Protein AF-U2KXA3-F1 (afdb_monomer_lite)

Foldseek 3Di:
DDDDALAPQDNDDALVCCVVQDKDWDDDDQKTKIWGHDQWTKIWIARHPDDPVPTDTPDIDTFGSDNVSVSVVRVVVVVVHPPDD

Secondary structure (DSSP, 8-state):
--SS-S-SSS-PPPHHHHHTT--EEEEETTEEEEEE-SSEEEEEEE-SSS-TTTS---EEEEEESSHHHHHHHHHHHHHTS-S--

pLDDT: mean 89.23, std 11.52, range [40.28, 98.25]

Sequence (85 aa):
MRKNPASEVYDIPQYTYFEFGNTFTGSYGKLSYKIIPGENFTVQIWHSRLCSELADIEEEQTYPMTEDGFHEMLRWLETKAPTGK

Radius of gyration: 12.27 Å; chains: 1; bounding box: 27×28×31 Å

Structure (mmCIF, N/CA/C/O backbone):
data_AF-U2KXA3-F1
#
_entry.id   AF-U2KXA3-F1
#
loop_
_atom_site.group_PDB
_atom_site.id
_atom_site.type_symbol
_atom_site.label_atom_id
_atom_site.label_alt_id
_atom_site.label_comp_id
_atom_site.label_asym_id
_atom_site.label_entity_id
_atom_site.label_seq_id
_atom_site.pdbx_PDB_ins_code
_atom_site.Cartn_x
_atom_site.Cartn_y
_atom_site.Cartn_z
_atom_site.occupancy
_atom_site.B_iso_or_equiv
_atom_site.auth_seq_id
_atom_site.auth_comp_id
_atom_site.auth_asym_id
_atom_site.auth_atom_id
_atom_site.pdbx_PDB_model_num
ATOM 1 N N . MET A 1 1 ? -18.859 -5.836 -2.336 1.00 60.69 1 MET A N 1
ATOM 2 C CA . MET A 1 1 ? -17.562 -6.534 -2.444 1.00 60.69 1 MET A CA 1
ATOM 3 C C . MET A 1 1 ? -17.317 -6.840 -3.916 1.00 60.69 1 MET A C 1
ATOM 5 O O . MET A 1 1 ? -18.265 -7.254 -4.583 1.00 60.69 1 MET A O 1
ATOM 9 N N . ARG A 1 2 ? -16.124 -6.542 -4.450 1.00 69.00 2 ARG A N 1
ATOM 10 C CA . ARG A 1 2 ? -15.794 -6.764 -5.872 1.00 69.00 2 ARG A CA 1
ATOM 11 C C . ARG A 1 2 ? -15.822 -8.253 -6.237 1.00 69.00 2 ARG A C 1
ATOM 13 O O . ARG A 1 2 ? -15.587 -9.109 -5.390 1.00 69.00 2 ARG A O 1
ATOM 20 N N . LYS A 1 3 ? -16.107 -8.562 -7.507 1.00 72.31 3 LYS A N 1
ATOM 21 C CA . LYS A 1 3 ? -15.912 -9.915 -8.054 1.00 72.31 3 LYS A CA 1
ATOM 22 C C . LYS A 1 3 ? -14.403 -10.147 -8.195 1.00 72.31 3 LYS A C 1
ATOM 24 O O . LYS A 1 3 ? -13.771 -9.361 -8.890 1.00 72.31 3 LYS A O 1
ATOM 29 N N . ASN A 1 4 ? -13.871 -11.192 -7.553 1.00 81.06 4 ASN A N 1
ATOM 30 C CA . ASN A 1 4 ? -12.433 -11.480 -7.442 1.00 81.06 4 ASN A CA 1
ATOM 31 C C . ASN A 1 4 ? -11.651 -10.328 -6.772 1.00 81.06 4 ASN A C 1
ATOM 33 O O . ASN A 1 4 ? -11.082 -9.490 -7.473 1.00 81.06 4 ASN A O 1
ATOM 37 N N . PRO A 1 5 ? -11.704 -10.195 -5.436 1.00 86.56 5 PRO A N 1
ATOM 38 C CA . PRO A 1 5 ? -11.025 -9.109 -4.740 1.00 86.56 5 PRO A CA 1
ATOM 39 C C . PRO A 1 5 ? -9.510 -9.360 -4.661 1.00 86.56 5 PRO A C 1
ATOM 41 O O . PRO A 1 5 ? -9.077 -10.501 -4.559 1.00 86.56 5 PRO A O 1
ATOM 44 N N . ALA A 1 6 ? -8.711 -8.291 -4.707 1.00 89.94 6 ALA A N 1
ATOM 45 C CA . ALA A 1 6 ? -7.260 -8.382 -4.529 1.00 89.94 6 ALA A CA 1
ATOM 46 C C . ALA A 1 6 ? -6.870 -8.630 -3.059 1.00 89.94 6 ALA A C 1
ATOM 48 O O . ALA A 1 6 ? -5.862 -9.268 -2.787 1.00 89.94 6 ALA A O 1
ATOM 49 N N . SER A 1 7 ? -7.688 -8.144 -2.121 1.00 88.62 7 SER A N 1
ATOM 50 C CA . SER A 1 7 ? -7.536 -8.333 -0.677 1.00 88.62 7 SER A CA 1
ATOM 51 C C . SER A 1 7 ? -8.828 -8.895 -0.091 1.00 88.62 7 SER A C 1
ATOM 53 O O . SER A 1 7 ? -9.925 -8.534 -0.523 1.00 88.62 7 SER A O 1
ATOM 55 N N . GLU A 1 8 ? -8.719 -9.760 0.915 1.00 85.69 8 GLU A N 1
ATOM 56 C CA . GLU A 1 8 ? -9.895 -10.285 1.623 1.00 85.69 8 GLU A CA 1
ATOM 57 C C . GLU A 1 8 ? -10.498 -9.258 2.595 1.00 85.69 8 GLU A C 1
ATOM 59 O O . GLU A 1 8 ? -11.672 -9.356 2.961 1.00 85.69 8 GLU A O 1
ATOM 64 N N . VAL A 1 9 ? -9.706 -8.256 2.989 1.00 87.06 9 VAL A N 1
ATOM 65 C CA . VAL A 1 9 ? -10.062 -7.256 4.003 1.00 87.06 9 VAL A CA 1
ATOM 66 C C . VAL A 1 9 ? -10.466 -5.927 3.370 1.00 87.06 9 VAL A C 1
ATOM 68 O O . VAL A 1 9 ? -11.450 -5.309 3.787 1.00 87.06 9 VAL A O 1
ATOM 71 N N . TYR A 1 10 ? -9.724 -5.476 2.360 1.00 88.81 10 TYR A N 1
ATOM 72 C CA . TYR A 1 10 ? -9.889 -4.151 1.772 1.00 88.81 10 TYR A CA 1
ATOM 73 C C . TYR A 1 10 ? -10.453 -4.211 0.354 1.00 88.81 10 TYR A C 1
ATOM 75 O O . TYR A 1 10 ? -10.095 -5.069 -0.449 1.00 88.81 10 TYR A O 1
ATOM 83 N N . ASP A 1 11 ? -11.273 -3.223 -0.008 1.00 90.88 11 ASP A N 1
ATOM 84 C CA . ASP A 1 11 ? -11.759 -3.070 -1.382 1.00 90.88 11 ASP A CA 1
ATOM 85 C C . ASP A 1 11 ? -10.721 -2.348 -2.265 1.00 90.88 11 ASP A C 1
ATOM 87 O O . ASP A 1 11 ? -10.963 -1.262 -2.802 1.00 90.88 11 ASP A O 1
ATOM 91 N N . ILE A 1 12 ? -9.538 -2.952 -2.415 1.00 94.00 12 ILE A N 1
ATOM 92 C CA . ILE A 1 12 ? -8.414 -2.434 -3.217 1.00 94.00 12 ILE A CA 1
ATOM 93 C C . ILE A 1 12 ? -8.523 -2.930 -4.671 1.00 94.00 12 ILE A C 1
ATOM 95 O O . ILE A 1 12 ? -8.960 -4.067 -4.895 1.00 94.00 12 ILE A O 1
ATOM 99 N N . PRO A 1 13 ? -8.272 -2.070 -5.683 1.00 95.06 13 PRO A N 1
ATOM 100 C CA . PRO A 1 13 ? -8.327 -2.473 -7.086 1.00 95.06 13 PRO A CA 1
ATOM 101 C C . PRO A 1 13 ? -7.305 -3.563 -7.416 1.00 95.06 13 PRO A C 1
ATOM 103 O O . PRO A 1 13 ? -6.379 -3.815 -6.655 1.00 95.06 13 PRO A O 1
ATOM 106 N N . GLN A 1 14 ? -7.466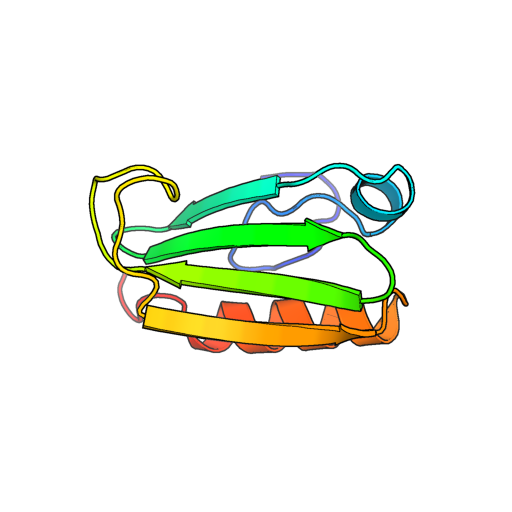 -4.198 -8.572 1.00 95.56 14 GLN A N 1
ATOM 107 C CA . GLN A 1 14 ? -6.488 -5.164 -9.076 1.00 95.56 14 GLN A CA 1
ATOM 108 C C . GLN A 1 14 ? -5.173 -4.476 -9.471 1.00 95.56 14 GLN A C 1
ATOM 110 O O . GLN A 1 14 ? -5.179 -3.281 -9.768 1.00 95.56 14 GLN A O 1
ATOM 115 N N . TYR A 1 15 ? -4.074 -5.238 -9.533 1.00 96.31 15 TYR A N 1
ATOM 116 C CA . TYR A 1 15 ? -2.736 -4.753 -9.912 1.00 96.31 15 TYR A CA 1
ATOM 117 C C . TYR A 1 15 ? -2.749 -3.861 -11.167 1.00 96.31 15 TYR A C 1
ATOM 119 O O . TYR A 1 15 ? -2.170 -2.776 -11.166 1.00 96.31 15 TYR A O 1
ATOM 127 N N . THR A 1 16 ? -3.522 -4.248 -12.186 1.00 95.56 16 THR A N 1
ATOM 128 C CA . THR A 1 16 ? -3.664 -3.512 -13.454 1.00 95.56 16 THR A CA 1
ATOM 129 C C . THR A 1 16 ? -4.122 -2.062 -13.291 1.00 95.56 16 THR A C 1
ATOM 131 O O . THR A 1 16 ? -3.757 -1.205 -14.089 1.00 95.56 16 THR A O 1
ATOM 134 N N . TYR A 1 17 ? -4.883 -1.737 -12.242 1.00 96.56 17 TYR A N 1
ATOM 135 C CA . TYR A 1 17 ? -5.253 -0.353 -11.932 1.00 96.56 17 TYR A CA 1
ATOM 136 C C . TYR A 1 17 ? -4.016 0.519 -11.690 1.00 96.56 17 TYR A C 1
ATOM 138 O O . TYR A 1 17 ? -3.959 1.665 -12.141 1.00 96.56 17 TYR A O 1
ATOM 146 N N . PHE A 1 18 ? -3.025 -0.041 -11.003 1.00 97.19 18 PHE A N 1
ATOM 147 C CA . PHE A 1 18 ? -1.793 0.634 -10.632 1.00 97.19 18 PHE A CA 1
ATOM 148 C C . PHE A 1 18 ? -0.765 0.637 -11.763 1.00 97.19 18 PHE A C 1
ATOM 150 O O . PHE A 1 18 ? 0.007 1.587 -11.853 1.00 97.19 18 PHE A O 1
ATOM 157 N N . GLU A 1 19 ? -0.791 -0.353 -12.665 1.00 96.31 19 GLU A N 1
ATOM 158 C CA . GLU A 1 19 ? 0.016 -0.335 -13.899 1.00 96.31 19 GLU A CA 1
ATOM 159 C C . GLU A 1 19 ? -0.277 0.900 -14.760 1.00 96.31 19 GLU A C 1
ATOM 161 O O . GLU A 1 19 ? 0.618 1.454 -15.392 1.00 96.31 19 GLU A O 1
ATOM 166 N N . PHE A 1 20 ? -1.516 1.396 -14.728 1.00 96.12 20 PHE A N 1
ATOM 167 C CA . PHE A 1 20 ? -1.894 2.649 -15.386 1.00 96.12 20 PHE A CA 1
ATOM 168 C C . PHE A 1 20 ? -1.506 3.913 -14.594 1.00 96.12 20 PHE A C 1
ATOM 170 O O . PHE A 1 20 ? -1.922 5.012 -14.956 1.00 96.12 20 PHE A O 1
ATOM 177 N N . GLY A 1 21 ? -0.727 3.784 -13.514 1.00 96.00 21 GLY A N 1
ATOM 178 C CA . GLY A 1 21 ? -0.232 4.905 -12.711 1.00 96.00 21 GLY A CA 1
ATOM 179 C C . GLY A 1 21 ? -1.271 5.520 -11.769 1.00 96.00 21 GLY A C 1
ATOM 180 O O . GLY A 1 21 ? -1.074 6.627 -11.268 1.00 96.00 21 GLY A O 1
ATOM 181 N N . ASN A 1 22 ? -2.388 4.835 -11.512 1.00 97.44 22 ASN A N 1
ATOM 182 C CA . ASN A 1 22 ? -3.452 5.392 -10.683 1.00 97.44 22 ASN A CA 1
ATOM 183 C C . ASN A 1 22 ? -3.140 5.258 -9.187 1.00 97.44 22 ASN A C 1
ATOM 185 O O . ASN A 1 22 ? -2.997 4.157 -8.657 1.00 97.44 22 ASN A O 1
ATOM 189 N N . THR A 1 23 ? -3.106 6.391 -8.485 1.00 97.50 23 THR A N 1
ATOM 190 C CA . THR A 1 23 ? -3.056 6.421 -7.017 1.00 97.50 23 THR A CA 1
ATOM 191 C C . THR A 1 23 ? -4.403 6.002 -6.435 1.00 97.50 23 THR A C 1
ATOM 193 O O . THR A 1 23 ? -5.449 6.466 -6.888 1.00 97.50 23 THR A O 1
ATOM 196 N N . PHE A 1 24 ? -4.381 5.172 -5.393 1.00 96.56 24 PHE A N 1
ATOM 197 C CA . PHE A 1 24 ? -5.580 4.733 -4.685 1.00 96.56 24 PHE A CA 1
ATOM 198 C C . PHE A 1 24 ? -5.551 5.182 -3.226 1.00 96.56 24 PHE A C 1
ATOM 200 O O . PHE A 1 24 ? -4.536 5.042 -2.547 1.00 96.56 24 PHE A O 1
ATOM 207 N N . THR A 1 25 ? -6.675 5.684 -2.726 1.00 94.69 25 THR A N 1
ATOM 208 C CA . THR A 1 25 ? -6.882 5.963 -1.302 1.00 94.69 25 THR A CA 1
ATOM 209 C C . THR A 1 25 ? -8.089 5.190 -0.802 1.00 94.69 25 THR A C 1
ATOM 211 O O . THR A 1 25 ? -9.108 5.075 -1.484 1.00 94.69 25 THR A O 1
ATOM 214 N N . GLY A 1 26 ? -7.976 4.659 0.408 1.00 92.12 26 GLY A N 1
ATOM 215 C CA . GLY A 1 26 ? -9.048 3.916 1.046 1.00 92.12 26 GLY A CA 1
ATOM 216 C C . GLY A 1 26 ? -8.981 4.029 2.559 1.00 92.12 26 GLY A C 1
ATOM 217 O O . GLY A 1 26 ? -8.039 4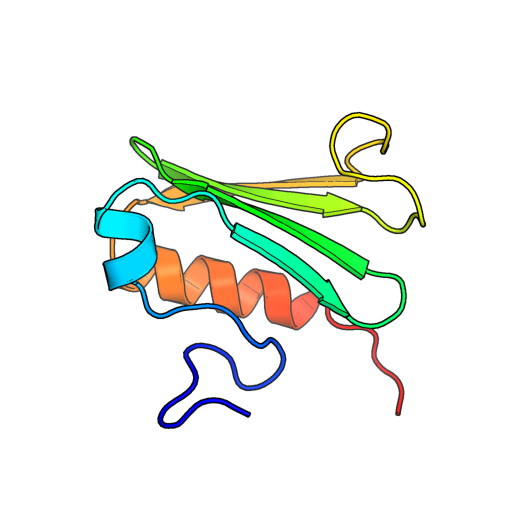.577 3.130 1.00 92.12 26 GLY A O 1
ATOM 218 N N . SER A 1 27 ? -10.012 3.518 3.217 1.00 90.50 27 SER A N 1
ATOM 219 C CA . SER A 1 27 ? -10.054 3.438 4.671 1.00 90.50 27 SER A CA 1
ATOM 220 C C . SER A 1 27 ? -10.813 2.200 5.129 1.00 90.50 27 SER A C 1
ATOM 222 O O . SER A 1 27 ? -11.634 1.637 4.402 1.00 90.50 27 SER A O 1
ATOM 224 N N . TYR A 1 28 ? -10.508 1.760 6.345 1.00 87.31 28 TYR A N 1
ATOM 225 C CA . TYR A 1 28 ? -11.207 0.694 7.045 1.00 87.31 28 TYR A CA 1
ATOM 226 C C . TYR A 1 28 ? -11.249 1.023 8.540 1.00 87.31 28 TYR A C 1
ATOM 228 O O . TYR A 1 28 ? -10.227 1.061 9.229 1.00 87.31 28 TYR A O 1
ATOM 236 N N . GLY A 1 29 ? -12.446 1.289 9.063 1.00 84.94 29 GLY A N 1
ATOM 237 C CA . GLY A 1 29 ? -12.599 1.778 10.431 1.00 84.94 29 GLY A CA 1
ATOM 238 C C . GLY A 1 29 ? -11.896 3.128 10.624 1.00 84.94 29 GLY A C 1
ATOM 239 O O . GLY A 1 29 ? -12.275 4.115 9.998 1.00 84.94 29 GLY A O 1
ATOM 240 N N . LYS A 1 30 ? -10.897 3.177 11.516 1.00 86.12 30 LYS A N 1
ATOM 241 C CA . LYS A 1 30 ? -10.071 4.377 11.760 1.00 86.12 30 LYS A CA 1
ATOM 242 C C . LYS A 1 30 ? -8.790 4.418 10.928 1.00 86.12 30 LYS A C 1
ATOM 244 O O . LYS A 1 30 ? -8.181 5.479 10.861 1.00 86.12 30 LYS A O 1
ATOM 249 N N . LEU A 1 31 ? -8.386 3.292 10.342 1.00 90.50 31 LEU A N 1
ATOM 250 C CA . LEU A 1 31 ? -7.203 3.208 9.498 1.00 90.50 31 LEU A CA 1
ATOM 251 C C . LEU A 1 31 ? -7.539 3.804 8.133 1.00 90.50 31 LEU A C 1
ATOM 253 O O . LEU A 1 31 ? -8.485 3.365 7.475 1.00 90.50 31 LEU A O 1
ATOM 257 N N . SER A 1 32 ? -6.744 4.764 7.697 1.00 93.31 32 SER A N 1
ATOM 258 C CA . SER A 1 32 ? -6.732 5.257 6.327 1.00 93.31 32 SER A CA 1
ATOM 259 C C . SER A 1 32 ? -5.414 4.876 5.672 1.00 93.31 32 SER A C 1
ATOM 261 O O . SER A 1 32 ? -4.391 4.759 6.347 1.00 93.31 32 SER A O 1
ATOM 263 N N . TYR A 1 33 ? -5.448 4.650 4.364 1.00 94.62 33 TYR A N 1
ATOM 264 C CA . TYR A 1 33 ? -4.277 4.255 3.601 1.00 94.62 33 TYR A CA 1
ATOM 265 C C . TYR A 1 33 ? -4.266 4.877 2.206 1.00 94.62 33 TYR A C 1
ATOM 267 O O . TYR A 1 33 ? -5.308 5.196 1.620 1.00 94.62 33 TYR A O 1
ATOM 275 N N . LYS A 1 34 ? -3.061 5.033 1.664 1.00 96.31 34 LYS A N 1
ATOM 276 C CA . LYS A 1 34 ? -2.802 5.543 0.318 1.00 96.31 34 LYS A CA 1
ATOM 277 C C . LYS A 1 34 ? -1.753 4.675 -0.357 1.00 96.31 34 LYS A C 1
ATOM 279 O O . LYS A 1 34 ? -0.720 4.409 0.239 1.00 96.31 34 LYS A O 1
ATOM 284 N N . ILE A 1 35 ? -2.023 4.262 -1.589 1.00 97.75 35 ILE A N 1
ATOM 285 C CA . ILE A 1 35 ? -1.121 3.486 -2.441 1.00 97.75 35 ILE A CA 1
ATOM 286 C C . ILE A 1 35 ? -0.782 4.349 -3.651 1.00 97.75 35 ILE A C 1
ATOM 288 O O . ILE A 1 35 ? -1.673 4.738 -4.411 1.00 97.75 35 ILE A O 1
ATOM 292 N N . ILE A 1 36 ? 0.499 4.649 -3.821 1.00 97.94 36 ILE A N 1
ATOM 293 C CA . ILE A 1 36 ? 1.029 5.502 -4.880 1.00 97.94 36 ILE A CA 1
ATOM 294 C C . ILE A 1 36 ? 1.923 4.630 -5.767 1.00 97.94 36 ILE A C 1
ATOM 296 O O . ILE A 1 36 ? 2.963 4.176 -5.291 1.00 97.94 36 ILE A O 1
ATOM 300 N N . PRO A 1 37 ? 1.542 4.351 -7.025 1.00 97.31 37 PRO A N 1
ATOM 301 C CA . PRO A 1 37 ? 2.421 3.657 -7.959 1.00 97.31 37 PRO A CA 1
ATOM 302 C C . PRO A 1 37 ? 3.485 4.603 -8.541 1.00 97.31 37 PRO A C 1
ATOM 304 O O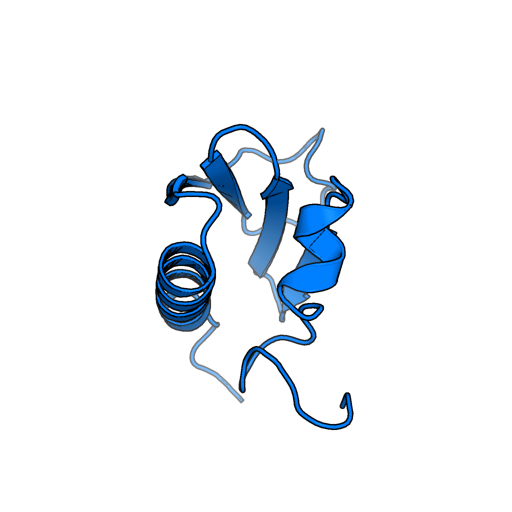 . PRO A 1 37 ? 3.257 5.804 -8.695 1.00 97.31 37 PRO A O 1
ATOM 307 N N . GLY A 1 38 ? 4.637 4.041 -8.898 1.00 94.94 38 GLY A N 1
ATOM 308 C CA . GLY A 1 38 ? 5.792 4.728 -9.478 1.00 94.94 38 GLY A CA 1
ATOM 309 C C . GLY A 1 38 ? 6.817 3.702 -9.968 1.00 94.94 38 GLY A C 1
ATOM 310 O O . GLY A 1 38 ? 6.435 2.671 -10.513 1.00 94.94 38 GLY A O 1
ATOM 311 N N . GLU A 1 39 ? 8.111 3.938 -9.734 1.00 94.56 39 GLU A N 1
ATOM 312 C CA . GLU A 1 39 ? 9.133 2.878 -9.868 1.00 94.56 39 GLU A CA 1
ATOM 313 C C . GLU A 1 39 ? 8.893 1.741 -8.856 1.00 94.56 39 GLU A C 1
ATOM 315 O O . GLU A 1 39 ? 9.059 0.562 -9.158 1.00 94.56 39 GLU A O 1
ATOM 320 N N . ASN A 1 40 ? 8.423 2.119 -7.668 1.00 97.19 40 ASN A N 1
ATOM 321 C CA . ASN A 1 40 ? 7.963 1.244 -6.601 1.00 97.19 40 ASN A CA 1
ATOM 322 C C . ASN A 1 40 ? 6.552 1.685 -6.189 1.00 97.19 40 ASN A C 1
ATOM 324 O O . ASN A 1 40 ? 6.189 2.853 -6.354 1.00 97.19 40 ASN A O 1
ATOM 328 N N . PHE A 1 41 ? 5.769 0.777 -5.616 1.00 98.06 41 PHE A N 1
ATOM 329 C CA . PHE A 1 41 ? 4.638 1.163 -4.787 1.00 98.06 41 PHE A CA 1
ATOM 330 C C . PHE A 1 41 ? 5.154 1.873 -3.542 1.00 98.06 41 PHE A C 1
ATOM 332 O O . PHE A 1 41 ? 6.006 1.328 -2.844 1.00 98.06 41 PHE A O 1
ATOM 339 N N . THR A 1 42 ? 4.583 3.027 -3.220 1.00 98.25 42 THR A N 1
ATOM 340 C CA . THR A 1 42 ? 4.664 3.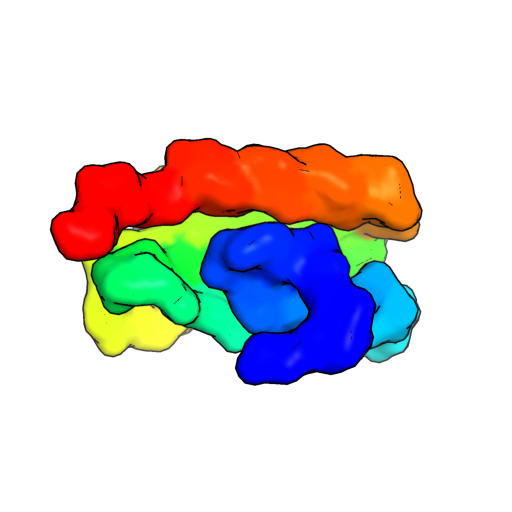624 -1.885 1.00 98.25 42 THR A CA 1
ATOM 341 C C . THR A 1 42 ? 3.305 3.483 -1.223 1.00 98.25 42 THR A C 1
ATOM 343 O O . THR A 1 42 ? 2.299 3.957 -1.759 1.00 98.25 42 THR A O 1
ATOM 346 N N . VAL A 1 43 ? 3.260 2.836 -0.061 1.00 97.31 43 VAL A N 1
ATOM 347 C CA . VAL A 1 43 ? 2.042 2.700 0.736 1.00 97.31 43 VAL A CA 1
ATOM 348 C C . VAL A 1 43 ? 2.200 3.453 2.051 1.00 97.31 43 VAL A C 1
ATOM 350 O O . VAL A 1 43 ? 3.193 3.295 2.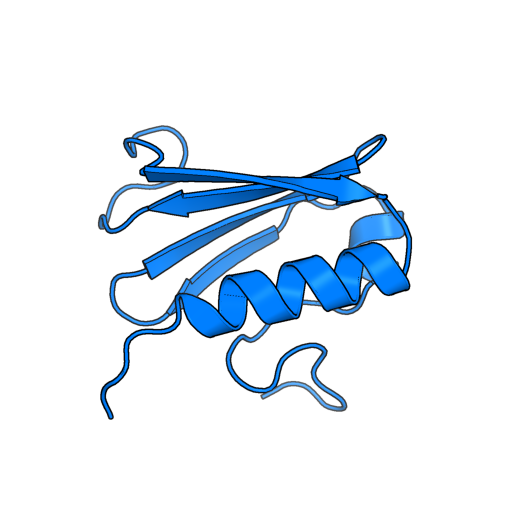753 1.00 97.31 43 VAL A O 1
ATOM 353 N N . GLN A 1 44 ? 1.219 4.288 2.368 1.00 96.69 44 GLN A N 1
ATOM 354 C CA . GLN A 1 44 ? 1.184 5.121 3.568 1.00 96.69 44 GLN A CA 1
ATOM 355 C C . GLN A 1 44 ? -0.060 4.788 4.379 1.00 96.69 44 GLN A C 1
ATOM 357 O O . GLN A 1 44 ? -1.126 4.575 3.790 1.00 96.69 44 GLN A O 1
ATOM 362 N N . ILE A 1 45 ? 0.050 4.801 5.707 1.00 95.06 45 ILE A N 1
ATOM 363 C CA . ILE A 1 45 ? -1.091 4.648 6.615 1.00 95.06 45 ILE A CA 1
AT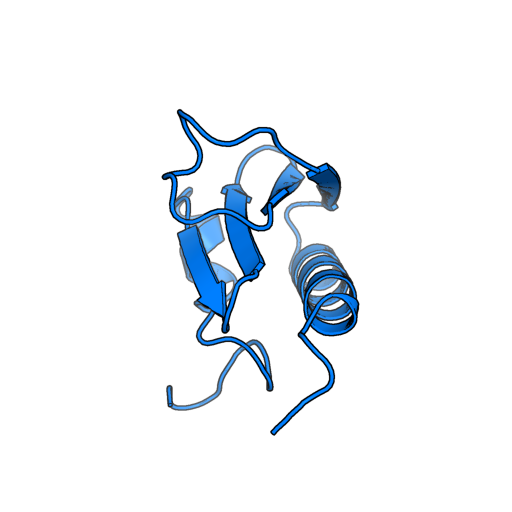OM 364 C C . ILE A 1 45 ? -1.128 5.728 7.694 1.00 95.06 45 ILE A C 1
ATOM 366 O O . ILE A 1 45 ? -0.098 6.269 8.096 1.00 95.06 45 ILE A O 1
ATOM 370 N N . TRP A 1 46 ? -2.337 6.034 8.162 1.00 93.31 46 TRP A N 1
ATOM 371 C CA . TRP A 1 46 ? -2.580 6.939 9.285 1.00 93.31 46 TRP A CA 1
ATOM 372 C C . TRP A 1 46 ? -3.926 6.636 9.952 1.00 93.31 46 TRP A C 1
ATOM 374 O O . TRP A 1 46 ? -4.863 6.155 9.305 1.00 93.31 46 TRP A O 1
ATOM 384 N N . HIS A 1 47 ? -4.062 6.964 11.237 1.00 88.75 47 HIS A N 1
ATOM 385 C CA . HIS A 1 47 ? -5.296 6.811 12.003 1.00 88.75 47 HIS A CA 1
ATOM 386 C C . HIS A 1 47 ? -5.910 8.168 12.349 1.00 88.75 47 HIS A C 1
ATOM 388 O O . HIS A 1 47 ? -5.956 8.597 13.504 1.00 88.75 47 HIS A O 1
ATOM 394 N N . SER A 1 48 ? -6.448 8.860 11.345 1.00 74.75 48 SER A N 1
ATOM 395 C CA . SER A 1 48 ? -7.159 10.123 11.555 1.00 74.75 48 SER A CA 1
ATOM 396 C C . SER A 1 48 ? -8.367 10.263 10.626 1.00 74.75 48 SER A C 1
ATOM 398 O O . SER A 1 48 ? -8.533 9.514 9.665 1.00 74.75 48 SER A O 1
ATOM 400 N N . ARG A 1 49 ? -9.244 11.231 10.928 1.00 69.75 49 ARG A N 1
ATOM 401 C CA . ARG A 1 49 ? -10.350 11.624 10.031 1.00 69.75 49 ARG A CA 1
ATOM 402 C C . ARG A 1 49 ? -9.909 12.597 8.934 1.00 69.75 49 ARG A C 1
ATOM 404 O O . ARG A 1 49 ? -10.744 13.022 8.140 1.00 69.75 49 ARG A O 1
ATOM 411 N N . LEU A 1 50 ? -8.642 13.001 8.938 1.00 73.38 50 LEU A N 1
ATOM 412 C CA . LEU A 1 50 ? -8.097 13.935 7.966 1.00 73.38 50 LEU A CA 1
ATOM 413 C C . LEU A 1 50 ? -7.691 13.183 6.695 1.00 73.38 50 LEU A C 1
ATOM 415 O O . LEU A 1 50 ? -7.333 12.004 6.736 1.00 73.38 50 LEU A O 1
ATOM 419 N N . CYS A 1 51 ? -7.769 13.871 5.556 1.00 69.06 51 CYS A N 1
ATOM 420 C CA . CYS A 1 51 ? -7.234 13.357 4.300 1.00 69.06 51 CYS A CA 1
ATOM 421 C C . CYS A 1 51 ? -5.699 13.284 4.362 1.00 69.06 51 CYS A C 1
ATOM 423 O O . CYS A 1 51 ? -5.078 13.978 5.164 1.00 69.06 51 CYS A O 1
ATOM 425 N N . SER A 1 52 ? -5.084 12.477 3.492 1.00 67.62 52 SER A N 1
ATOM 426 C CA . SER A 1 52 ? -3.633 12.213 3.501 1.00 67.62 52 SER A CA 1
ATOM 427 C C . SER A 1 52 ? -2.750 13.464 3.432 1.00 67.62 52 SER A C 1
ATOM 429 O O . SER A 1 52 ? -1.593 13.409 3.811 1.00 67.62 52 SER A O 1
ATOM 431 N N . GLU A 1 53 ? -3.262 14.578 2.906 1.00 72.88 53 GLU A N 1
ATOM 432 C CA . GLU A 1 53 ? -2.514 15.842 2.792 1.00 72.88 53 GLU A CA 1
ATOM 433 C C . GLU A 1 53 ? -2.398 16.594 4.125 1.00 72.88 53 GLU A C 1
ATOM 435 O O . GLU A 1 53 ? -1.533 17.449 4.280 1.00 72.88 53 GLU A O 1
ATOM 440 N N . LEU A 1 54 ? -3.284 16.288 5.074 1.00 76.69 54 LEU A N 1
ATOM 441 C CA . LEU A 1 54 ? -3.379 16.939 6.381 1.00 76.69 54 LEU A CA 1
ATOM 442 C C . LEU A 1 54 ? -3.113 15.969 7.536 1.00 76.69 54 LEU A C 1
ATOM 444 O O . LEU A 1 54 ? -3.140 16.377 8.695 1.00 76.69 54 LEU A O 1
ATOM 448 N N . ALA A 1 55 ? -2.943 14.685 7.233 1.00 80.44 55 ALA A N 1
ATOM 449 C CA . ALA A 1 55 ? -2.682 13.658 8.219 1.00 80.44 55 ALA A CA 1
ATOM 450 C C . ALA A 1 55 ? -1.180 13.507 8.461 1.00 80.44 55 ALA A C 1
ATOM 452 O O . ALA A 1 55 ? -0.389 13.511 7.519 1.00 80.44 55 ALA A O 1
ATOM 453 N N . ASP A 1 56 ? -0.812 13.290 9.720 1.00 84.00 56 ASP A N 1
ATOM 454 C CA . ASP A 1 56 ? 0.515 12.794 10.057 1.00 84.00 56 ASP A CA 1
ATOM 455 C C . ASP A 1 56 ? 0.599 11.326 9.629 1.00 84.00 56 ASP A C 1
ATOM 457 O O . ASP A 1 56 ? -0.130 10.474 10.144 1.00 84.00 56 ASP A O 1
ATOM 461 N N . ILE A 1 57 ? 1.445 11.045 8.638 1.00 90.81 57 ILE A N 1
ATOM 462 C CA . ILE A 1 57 ? 1.682 9.680 8.166 1.00 90.81 57 ILE A CA 1
ATOM 463 C C . ILE A 1 57 ? 2.410 8.909 9.267 1.00 90.81 57 ILE A C 1
ATOM 465 O O . ILE A 1 57 ? 3.486 9.309 9.709 1.00 90.81 57 ILE A O 1
ATOM 469 N N . GLU A 1 58 ? 1.807 7.811 9.716 1.00 92.38 58 GLU A N 1
ATOM 470 C CA . GLU A 1 58 ? 2.316 7.012 10.835 1.00 92.38 58 GLU A CA 1
ATOM 471 C C . GLU A 1 58 ? 3.340 5.982 10.368 1.00 92.38 58 GLU A C 1
ATOM 473 O O . GLU A 1 58 ? 4.381 5.803 10.998 1.00 92.38 58 GLU A O 1
ATOM 478 N N . GLU A 1 59 ? 3.051 5.315 9.251 1.00 95.25 59 GLU A N 1
ATOM 479 C CA . GLU A 1 59 ? 3.972 4.384 8.611 1.00 95.25 59 GLU A CA 1
ATOM 480 C C . GLU A 1 59 ? 3.936 4.570 7.094 1.00 95.25 59 GLU A C 1
ATOM 482 O O . GLU A 1 59 ? 2.880 4.804 6.496 1.00 95.25 59 GLU A O 1
ATOM 487 N N . GLU A 1 60 ? 5.104 4.411 6.480 1.00 96.69 60 GLU A N 1
ATOM 488 C CA . GLU A 1 60 ? 5.300 4.371 5.037 1.00 96.69 60 GLU A CA 1
ATOM 489 C C . GLU A 1 60 ? 6.192 3.176 4.699 1.00 96.69 60 GLU A C 1
ATOM 491 O O . GLU A 1 60 ? 7.188 2.930 5.380 1.00 96.69 60 GLU A O 1
ATOM 496 N N . GLN A 1 61 ? 5.827 2.430 3.660 1.00 97.62 61 GLN A N 1
ATOM 497 C CA . GLN A 1 61 ? 6.618 1.322 3.132 1.00 97.62 61 GLN A CA 1
ATOM 498 C C . GLN A 1 61 ? 6.677 1.380 1.612 1.00 97.62 61 GLN A C 1
ATOM 500 O O . GLN A 1 61 ? 5.777 1.918 0.960 1.00 97.62 61 GLN A O 1
ATOM 505 N N . THR A 1 62 ? 7.723 0.777 1.049 1.00 98.00 62 THR A N 1
ATOM 506 C CA . THR A 1 62 ? 7.893 0.652 -0.396 1.00 98.00 62 THR A CA 1
ATOM 507 C C . THR A 1 62 ? 8.022 -0.800 -0.837 1.00 98.00 62 THR A C 1
ATOM 509 O O . THR A 1 62 ? 8.619 -1.624 -0.146 1.00 98.00 62 THR A O 1
ATOM 512 N N . TYR A 1 63 ? 7.450 -1.106 -2.000 1.00 98.00 63 TYR A N 1
ATOM 513 C CA . TYR A 1 63 ? 7.479 -2.435 -2.617 1.00 98.00 63 TYR A CA 1
ATOM 514 C C . TYR A 1 63 ? 7.735 -2.309 -4.122 1.00 98.00 63 TYR A C 1
ATOM 516 O O . TYR A 1 63 ? 7.269 -1.341 -4.722 1.00 98.00 63 TYR A O 1
ATOM 524 N N . PRO A 1 64 ? 8.418 -3.267 -4.769 1.00 97.88 64 PRO A N 1
ATOM 525 C CA . PRO A 1 64 ? 8.614 -3.241 -6.219 1.00 97.88 64 PRO A CA 1
ATOM 526 C C . PRO A 1 64 ? 7.292 -3.140 -6.990 1.00 97.88 64 PRO A C 1
ATOM 528 O O . PRO A 1 64 ? 6.312 -3.777 -6.603 1.00 97.88 64 PRO A O 1
ATOM 531 N N . MET A 1 65 ? 7.264 -2.391 -8.101 1.00 97.25 65 MET A N 1
ATOM 532 C CA . MET A 1 65 ? 6.097 -2.280 -8.997 1.00 97.25 65 MET A CA 1
ATOM 533 C C . MET A 1 65 ? 5.897 -3.561 -9.836 1.00 97.25 65 MET A C 1
ATOM 535 O O . MET A 1 65 ? 5.935 -3.557 -11.064 1.00 97.25 65 MET A O 1
ATOM 539 N N . THR A 1 66 ? 5.696 -4.689 -9.158 1.00 97.81 66 THR A N 1
ATOM 540 C CA . THR A 1 66 ? 5.459 -6.025 -9.721 1.00 97.81 66 THR A CA 1
ATOM 541 C C . THR A 1 66 ? 4.234 -6.656 -9.061 1.00 97.81 66 THR A C 1
ATOM 543 O O . THR A 1 66 ? 3.784 -6.201 -8.010 1.00 97.81 66 THR A O 1
ATOM 546 N N . GLU A 1 67 ? 3.687 -7.717 -9.653 1.00 96.19 67 GLU A N 1
ATOM 547 C CA . GLU A 1 67 ? 2.541 -8.432 -9.075 1.00 96.19 67 GLU A CA 1
ATOM 548 C C . GLU A 1 67 ? 2.880 -9.065 -7.707 1.00 96.19 67 GLU A C 1
ATOM 550 O O . GLU A 1 67 ? 2.085 -8.993 -6.770 1.00 96.19 67 GLU A O 1
ATOM 555 N N . ASP A 1 68 ? 4.099 -9.591 -7.540 1.00 97.50 68 ASP A N 1
ATOM 556 C CA . ASP A 1 68 ? 4.575 -10.103 -6.247 1.00 97.50 68 ASP A CA 1
ATOM 557 C C . ASP A 1 68 ? 4.718 -8.987 -5.203 1.00 97.50 68 ASP A C 1
ATOM 559 O O . ASP A 1 68 ? 4.241 -9.137 -4.075 1.00 97.50 68 ASP A O 1
ATOM 563 N N . GLY A 1 69 ? 5.303 -7.845 -5.584 1.00 97.62 69 GLY A N 1
ATOM 564 C CA . GLY A 1 69 ? 5.421 -6.677 -4.708 1.00 97.62 69 GLY A CA 1
ATOM 565 C C . GLY A 1 69 ? 4.054 -6.120 -4.305 1.00 97.62 69 GLY A C 1
ATOM 566 O O . GLY A 1 69 ? 3.844 -5.754 -3.149 1.00 97.62 69 GLY A O 1
ATOM 567 N N . PHE A 1 70 ? 3.082 -6.150 -5.220 1.00 97.81 70 PHE A N 1
ATOM 568 C CA . PHE A 1 70 ? 1.691 -5.814 -4.932 1.00 97.81 70 PHE A CA 1
ATOM 569 C C . PHE A 1 70 ? 1.078 -6.760 -3.888 1.00 97.81 70 PHE A C 1
ATOM 571 O O . PHE A 1 70 ? 0.487 -6.296 -2.913 1.00 97.81 70 PHE A O 1
ATOM 578 N N . HIS A 1 71 ? 1.259 -8.077 -4.022 1.00 96.44 71 HIS A N 1
ATOM 579 C CA . HIS A 1 71 ? 0.766 -9.037 -3.030 1.00 96.44 71 HIS A CA 1
ATOM 580 C C . HIS A 1 71 ? 1.459 -8.905 -1.664 1.00 96.44 71 HIS A C 1
ATOM 582 O O . HIS A 1 71 ? 0.815 -9.073 -0.628 1.00 96.44 71 HIS A O 1
ATOM 588 N N . GLU A 1 72 ? 2.757 -8.602 -1.627 1.00 97.69 72 GLU A N 1
ATOM 589 C CA . GLU A 1 72 ? 3.476 -8.316 -0.379 1.00 97.69 72 GLU A CA 1
ATOM 590 C C . GLU A 1 72 ? 2.962 -7.052 0.313 1.00 97.69 72 GLU A C 1
ATOM 592 O O . GLU A 1 72 ? 2.695 -7.083 1.517 1.00 97.69 72 GLU A O 1
ATOM 597 N N . MET A 1 73 ? 2.746 -5.981 -0.452 1.00 97.50 73 MET A N 1
ATOM 598 C CA . MET A 1 73 ? 2.142 -4.742 0.032 1.00 97.50 73 MET A CA 1
ATOM 599 C C . MET A 1 73 ? 0.756 -4.997 0.636 1.00 97.50 73 MET A C 1
ATOM 601 O O . MET A 1 73 ? 0.463 -4.512 1.731 1.00 97.50 73 MET A O 1
ATOM 605 N N . LEU A 1 74 ? -0.094 -5.772 -0.048 1.00 95.88 74 LEU A N 1
ATOM 606 C CA . LEU A 1 74 ? -1.425 -6.122 0.453 1.00 95.88 74 LEU A CA 1
ATOM 607 C C . LEU A 1 74 ? -1.352 -6.906 1.760 1.00 95.88 74 LEU A C 1
ATOM 609 O O . LEU A 1 74 ? -2.019 -6.530 2.721 1.00 95.88 74 LEU A O 1
ATOM 613 N N . ARG A 1 75 ? -0.500 -7.936 1.828 1.00 95.12 75 ARG A N 1
ATOM 614 C CA . ARG A 1 75 ? -0.297 -8.717 3.057 1.00 95.12 75 ARG A CA 1
ATOM 615 C C . ARG A 1 75 ? 0.140 -7.834 4.218 1.00 95.12 75 ARG A C 1
ATOM 617 O O . ARG A 1 75 ? -0.382 -7.981 5.319 1.00 95.12 75 ARG A O 1
ATOM 624 N N . TRP A 1 76 ? 1.069 -6.906 3.985 1.00 95.75 76 TRP A N 1
ATOM 625 C CA . TRP A 1 76 ? 1.484 -5.953 5.012 1.00 95.75 76 TRP A CA 1
ATOM 626 C C . TRP A 1 76 ? 0.321 -5.072 5.464 1.00 95.75 76 TRP A C 1
ATOM 628 O O . TRP A 1 76 ? 0.089 -4.963 6.667 1.00 95.75 76 TRP A O 1
ATOM 638 N N . LEU A 1 77 ? -0.450 -4.506 4.532 1.00 93.94 77 LEU A N 1
ATOM 639 C CA . LEU A 1 77 ? -1.590 -3.656 4.868 1.00 93.94 77 LEU A CA 1
ATOM 640 C C . LEU A 1 77 ? -2.662 -4.429 5.654 1.00 93.94 77 LEU A C 1
ATOM 642 O O . LEU A 1 77 ? -3.201 -3.910 6.625 1.00 93.94 77 LEU A O 1
ATOM 646 N N . GLU A 1 78 ? -2.920 -5.691 5.308 1.00 92.50 78 GLU A N 1
ATOM 647 C CA . GLU A 1 78 ? -3.838 -6.581 6.033 1.00 92.50 78 GLU A CA 1
ATOM 648 C C . GLU A 1 78 ? -3.407 -6.834 7.481 1.00 92.50 78 GLU A C 1
ATOM 650 O O . GLU A 1 78 ? -4.267 -6.925 8.356 1.00 92.50 78 GLU A O 1
ATOM 655 N N . THR A 1 79 ? -2.102 -6.838 7.785 1.00 91.94 79 THR A N 1
ATOM 656 C CA . THR A 1 79 ? -1.631 -6.899 9.186 1.00 91.94 79 THR A CA 1
ATOM 657 C C . THR A 1 79 ? -1.999 -5.661 10.006 1.00 91.94 79 THR A C 1
ATOM 659 O O . THR A 1 79 ? -1.998 -5.717 11.235 1.00 91.94 79 THR A O 1
ATOM 662 N N . LYS A 1 80 ? -2.310 -4.542 9.339 1.00 90.56 80 LYS A N 1
ATOM 663 C CA . LYS A 1 80 ? -2.699 -3.269 9.961 1.00 90.56 80 LYS A CA 1
ATOM 664 C C . LYS A 1 80 ? -4.206 -3.144 10.137 1.00 90.56 80 LYS A C 1
ATOM 666 O O . LYS A 1 80 ? -4.669 -2.181 10.749 1.00 90.56 80 LYS A O 1
ATOM 671 N N . ALA A 1 81 ? -4.981 -4.091 9.611 1.00 82.25 81 ALA A N 1
ATOM 672 C CA . ALA A 1 81 ? -6.421 -4.087 9.770 1.00 82.25 81 ALA A CA 1
ATOM 673 C C . ALA A 1 81 ? -6.786 -4.091 11.268 1.00 82.25 81 ALA A C 1
ATOM 675 O O . ALA A 1 81 ? -6.258 -4.908 12.026 1.00 82.25 81 ALA A O 1
ATOM 676 N N . PRO A 1 82 ? -7.698 -3.211 11.722 1.00 71.44 82 PRO A N 1
ATOM 677 C CA . PRO A 1 82 ? -8.191 -3.234 13.089 1.00 71.44 82 PRO A CA 1
ATOM 678 C C . PRO A 1 82 ? -8.753 -4.620 13.424 1.00 71.44 82 PRO A C 1
ATOM 680 O O . PRO A 1 82 ? -9.696 -5.094 12.785 1.00 71.44 82 PRO A O 1
ATOM 683 N N . THR A 1 83 ? -8.201 -5.268 14.447 1.00 64.06 83 THR A N 1
ATOM 684 C CA . THR A 1 83 ? -8.721 -6.524 14.991 1.00 64.06 83 THR A CA 1
ATOM 685 C C . THR A 1 83 ? -9.982 -6.241 15.810 1.00 64.06 83 THR A C 1
ATOM 687 O O . THR A 1 83 ? -9.943 -6.074 17.024 1.00 64.06 83 THR A O 1
ATOM 690 N N . GLY A 1 84 ? -11.130 -6.142 15.141 1.00 51.81 84 GLY A N 1
ATOM 691 C CA . GLY A 1 84 ? -12.418 -5.986 15.817 1.00 51.81 84 GLY A CA 1
ATOM 692 C C . GLY A 1 84 ? -13.589 -5.892 14.846 1.00 51.81 84 GLY A C 1
ATOM 693 O O . GLY A 1 84 ? -13.747 -4.877 14.169 1.00 51.81 84 GLY A O 1
ATOM 694 N N . LYS A 1 85 ? -14.404 -6.951 14.794 1.00 40.28 85 LYS A N 1
ATOM 695 C CA . LYS A 1 85 ? -15.834 -6.821 14.486 1.00 40.28 85 LYS A CA 1
ATOM 696 C C . LYS A 1 85 ? -16.563 -6.332 15.730 1.00 40.28 85 LYS A C 1
ATOM 698 O O . LYS A 1 85 ? -16.151 -6.763 16.830 1.00 40.28 85 LYS A O 1
#

Organism: NCBI:txid411473